Protein AF-A0AAD9TUL8-F1 (afdb_monomer_lite)

Organism: NCBI:txid168575

Radius of gyration: 17.14 Å; chains: 1; bounding box: 42×27×41 Å

Structure (mmCIF, N/CA/C/O backbone):
data_AF-A0AAD9TUL8-F1
#
_entry.id   AF-A0AAD9TUL8-F1
#
loop_
_atom_site.group_PDB
_atom_site.id
_atom_site.type_symbol
_atom_site.label_atom_id
_atom_site.label_alt_id
_atom_site.label_comp_id
_atom_site.label_asym_id
_atom_site.label_entity_id
_atom_site.label_seq_id
_atom_site.pdbx_PDB_ins_code
_atom_site.Cartn_x
_atom_site.Cartn_y
_atom_site.Cartn_z
_atom_site.occupancy
_atom_site.B_iso_or_equiv
_atom_site.auth_seq_id
_atom_site.auth_comp_id
_atom_site.auth_asym_id
_atom_site.auth_atom_id
_atom_site.pdbx_PDB_model_num
ATOM 1 N N . MET A 1 1 ? 14.751 -8.873 -13.586 1.00 71.50 1 MET A N 1
ATOM 2 C CA . MET A 1 1 ? 13.446 -8.558 -14.203 1.00 71.50 1 MET A CA 1
ATOM 3 C C . MET A 1 1 ? 13.656 -7.433 -15.180 1.00 71.50 1 MET A C 1
ATOM 5 O O . MET A 1 1 ? 14.508 -6.596 -14.920 1.00 71.50 1 MET A O 1
ATOM 9 N N . ASP A 1 2 ? 12.986 -7.486 -16.324 1.00 73.25 2 ASP A N 1
ATOM 10 C CA . ASP A 1 2 ? 13.266 -6.599 -17.450 1.00 73.25 2 ASP A CA 1
ATOM 11 C C . ASP A 1 2 ? 11.955 -5.934 -17.899 1.00 73.25 2 ASP A C 1
ATOM 13 O O . ASP A 1 2 ? 11.104 -6.625 -18.473 1.00 73.25 2 ASP A O 1
ATOM 17 N N . PRO A 1 3 ? 11.772 -4.624 -17.637 1.00 73.44 3 PRO A N 1
ATOM 18 C CA . PRO A 1 3 ? 10.567 -3.888 -18.023 1.00 73.44 3 PRO A CA 1
ATOM 19 C C . PRO A 1 3 ? 10.317 -3.888 -19.536 1.00 73.44 3 PRO A C 1
ATOM 21 O O . PRO A 1 3 ? 9.195 -3.649 -19.973 1.00 73.44 3 PRO A O 1
ATOM 24 N N . SER A 1 4 ? 11.345 -4.160 -20.351 1.00 80.00 4 SER A N 1
ATOM 25 C CA . SER A 1 4 ? 11.207 -4.270 -21.807 1.00 80.00 4 SER A CA 1
ATOM 26 C C . SER A 1 4 ? 10.643 -5.620 -22.262 1.00 80.00 4 SER A C 1
ATOM 28 O O . SER A 1 4 ? 10.179 -5.739 -23.394 1.00 80.00 4 SER A O 1
ATOM 30 N N . LYS A 1 5 ? 10.658 -6.634 -21.386 1.00 85.75 5 LYS A N 1
ATOM 31 C CA . LYS A 1 5 ? 10.233 -8.008 -21.700 1.00 85.75 5 LYS A CA 1
ATOM 32 C C . LYS A 1 5 ? 8.892 -8.393 -21.090 1.00 85.75 5 LYS A C 1
ATOM 34 O O . LYS A 1 5 ? 8.316 -9.389 -21.517 1.00 85.75 5 LYS A O 1
ATOM 39 N N . ASN A 1 6 ? 8.402 -7.644 -20.104 1.00 88.25 6 ASN A N 1
ATOM 40 C CA . ASN A 1 6 ? 7.104 -7.887 -19.484 1.00 88.25 6 ASN A CA 1
ATOM 41 C C . ASN A 1 6 ? 6.188 -6.672 -19.678 1.00 88.25 6 ASN A C 1
ATOM 43 O O . ASN A 1 6 ? 6.444 -5.604 -19.126 1.00 88.25 6 ASN A O 1
ATOM 47 N N . VAL A 1 7 ? 5.127 -6.855 -20.468 1.00 92.25 7 VAL A N 1
ATOM 48 C CA . VAL A 1 7 ? 4.167 -5.794 -20.815 1.00 92.25 7 VAL A CA 1
ATOM 49 C C . VAL A 1 7 ? 3.385 -5.275 -19.609 1.00 92.25 7 VAL A C 1
ATOM 51 O O . VAL A 1 7 ? 3.012 -4.106 -19.605 1.00 92.25 7 VAL A O 1
ATOM 54 N N . ASP A 1 8 ? 3.216 -6.101 -18.575 1.00 91.50 8 ASP A N 1
ATOM 55 C CA . ASP A 1 8 ? 2.475 -5.757 -17.358 1.00 91.50 8 ASP A CA 1
ATOM 56 C C . ASP A 1 8 ? 3.349 -5.011 -16.331 1.00 91.50 8 ASP A C 1
ATOM 58 O O . ASP A 1 8 ? 2.830 -4.432 -15.378 1.00 91.50 8 ASP A O 1
ATOM 62 N N . ARG A 1 9 ? 4.677 -4.983 -16.533 1.00 91.81 9 ARG A N 1
ATOM 63 C CA . ARG A 1 9 ? 5.656 -4.208 -15.746 1.00 91.81 9 ARG A CA 1
ATOM 64 C C . ARG A 1 9 ? 5.458 -4.343 -14.227 1.00 91.81 9 ARG A C 1
ATOM 66 O O . ARG A 1 9 ? 5.437 -5.458 -13.708 1.00 91.81 9 ARG A O 1
ATOM 73 N N . GLU A 1 10 ? 5.320 -3.229 -13.506 1.00 93.31 10 GLU A N 1
ATOM 74 C CA . GLU A 1 10 ? 5.134 -3.184 -12.054 1.00 93.31 10 GLU A CA 1
ATOM 75 C C . GLU A 1 10 ? 3.877 -3.948 -11.604 1.00 93.31 10 GLU A C 1
ATOM 77 O O . GLU A 1 10 ? 3.855 -4.463 -10.490 1.00 93.31 10 GLU A O 1
ATOM 82 N N . PHE A 1 11 ? 2.861 -4.121 -12.457 1.00 92.62 11 PHE A N 1
ATOM 83 C CA . PHE A 1 11 ? 1.695 -4.950 -12.129 1.00 92.62 11 PHE A CA 1
ATOM 84 C C . PHE A 1 11 ? 1.985 -6.458 -12.179 1.00 92.62 11 PHE A C 1
ATOM 86 O O . PHE A 1 11 ? 1.248 -7.231 -11.572 1.00 92.62 11 PHE A O 1
ATOM 93 N N . ALA A 1 12 ? 3.066 -6.892 -12.838 1.00 93.19 12 ALA A N 1
ATOM 94 C CA . ALA A 1 12 ? 3.509 -8.287 -12.795 1.00 93.19 12 ALA A CA 1
ATOM 95 C C . ALA A 1 12 ? 4.442 -8.594 -11.618 1.00 93.19 12 ALA A C 1
ATOM 97 O O . ALA A 1 12 ? 4.431 -9.718 -11.118 1.00 93.19 12 ALA A O 1
ATOM 98 N N . TYR A 1 13 ? 5.286 -7.641 -11.203 1.00 92.31 13 TYR A N 1
ATOM 99 C CA . TYR A 1 13 ? 6.370 -7.919 -10.250 1.00 92.31 13 TYR A CA 1
ATOM 100 C C . TYR A 1 13 ? 6.553 -6.907 -9.110 1.00 92.31 13 TYR A C 1
ATOM 102 O O . TYR A 1 13 ? 7.493 -7.042 -8.323 1.00 92.31 13 TYR A O 1
ATOM 110 N N . GLY A 1 14 ? 5.696 -5.893 -9.002 1.00 93.75 14 GLY A N 1
ATOM 111 C CA . GLY A 1 14 ? 5.788 -4.856 -7.975 1.00 93.75 14 GLY A CA 1
ATOM 112 C C . GLY A 1 14 ? 7.142 -4.144 -7.990 1.00 93.75 14 GLY A C 1
ATOM 113 O O . GLY A 1 14 ? 7.616 -3.702 -9.034 1.00 93.75 14 GLY A O 1
ATOM 114 N N . SER A 1 15 ? 7.792 -4.073 -6.826 1.00 93.12 15 SER A N 1
ATOM 115 C CA . SER A 1 15 ? 9.108 -3.438 -6.650 1.00 93.12 15 SER A CA 1
ATOM 116 C C . SER A 1 15 ? 10.278 -4.228 -7.256 1.00 93.12 15 SER A C 1
ATOM 118 O O . SER A 1 15 ? 11.401 -3.728 -7.284 1.00 93.12 15 SER A O 1
ATOM 120 N N . GLY A 1 16 ? 10.047 -5.454 -7.738 1.00 93.31 16 GLY A N 1
ATOM 121 C CA . GLY A 1 16 ? 11.073 -6.286 -8.358 1.00 93.31 16 GLY A CA 1
ATOM 122 C C . GLY A 1 16 ? 11.502 -7.482 -7.506 1.00 93.31 16 GLY A C 1
ATOM 123 O O . GLY A 1 16 ? 10.726 -8.043 -6.737 1.00 93.31 16 GLY A O 1
ATOM 124 N N . HIS A 1 17 ? 12.722 -7.974 -7.748 1.00 93.56 17 HIS A N 1
ATOM 125 C CA . HIS A 1 17 ? 13.153 -9.281 -7.245 1.00 93.56 17 HIS A CA 1
ATOM 126 C C . HIS A 1 17 ? 13.739 -9.085 -5.861 1.00 93.56 17 HIS A C 1
ATOM 128 O O . HIS A 1 17 ? 14.543 -8.175 -5.665 1.00 93.56 17 HIS A O 1
ATOM 134 N N . ILE A 1 18 ? 13.353 -9.941 -4.921 1.00 94.25 18 ILE A N 1
ATOM 135 C CA . ILE A 1 18 ? 13.8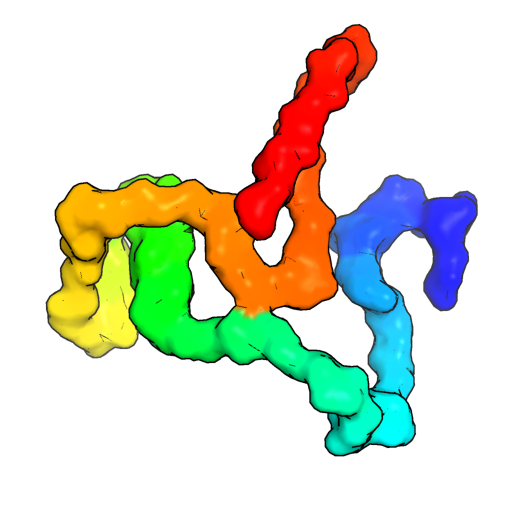18 -9.838 -3.545 1.00 94.25 18 ILE A CA 1
ATOM 136 C C . ILE A 1 18 ? 15.351 -9.891 -3.475 1.00 94.25 18 ILE A C 1
ATOM 138 O O . ILE A 1 18 ? 15.988 -10.742 -4.099 1.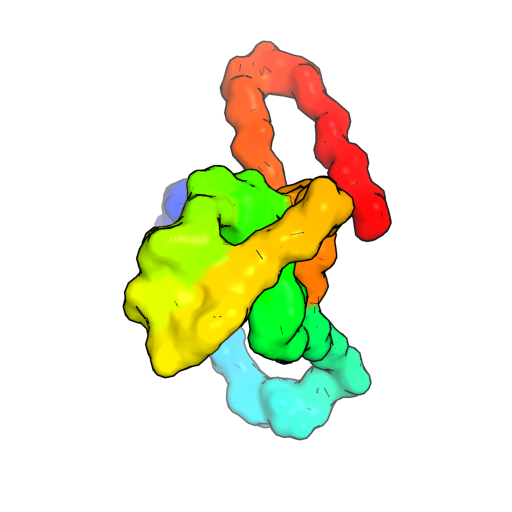00 94.25 18 ILE A O 1
ATOM 142 N N . ASN A 1 19 ? 15.935 -8.991 -2.683 1.00 96.69 19 ASN A N 1
ATOM 143 C CA . ASN A 1 19 ? 17.330 -9.057 -2.265 1.00 96.69 19 ASN A CA 1
ATOM 144 C C . ASN A 1 19 ? 17.381 -9.289 -0.746 1.00 96.69 19 ASN A C 1
ATOM 146 O O . ASN A 1 19 ? 17.262 -8.331 0.019 1.00 96.69 19 ASN A O 1
ATOM 150 N N . PRO A 1 20 ? 17.530 -10.547 -0.291 1.00 97.12 20 PRO A N 1
ATOM 151 C CA . PRO A 1 20 ? 17.464 -10.867 1.132 1.00 97.12 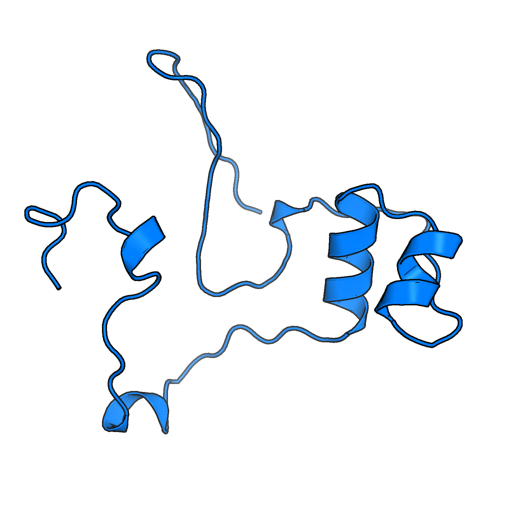20 PRO A CA 1
ATOM 152 C C . PRO A 1 20 ? 18.583 -10.238 1.964 1.00 97.12 20 PRO A C 1
ATOM 154 O O . PRO A 1 20 ? 18.358 -9.942 3.130 1.00 97.12 20 PRO A O 1
ATOM 157 N N . LEU A 1 21 ? 19.774 -10.039 1.386 1.00 97.94 21 LEU A N 1
ATOM 158 C CA . LEU A 1 21 ? 20.920 -9.491 2.118 1.00 97.94 21 LEU A CA 1
ATOM 159 C C . LEU A 1 21 ? 20.707 -8.013 2.459 1.00 97.94 21 LEU A C 1
ATOM 161 O O . LEU A 1 21 ? 20.934 -7.608 3.594 1.00 97.94 21 LEU A O 1
ATOM 165 N N . GLU A 1 22 ? 20.201 -7.234 1.504 1.00 96.75 22 GLU A N 1
ATOM 166 C CA . GLU A 1 22 ? 19.897 -5.811 1.708 1.00 96.75 22 GLU A CA 1
ATOM 167 C C . GLU A 1 22 ? 18.634 -5.605 2.561 1.00 96.75 22 GLU A C 1
ATOM 169 O O . GLU A 1 22 ? 18.551 -4.658 3.340 1.00 96.75 22 GLU A O 1
ATOM 174 N N . ALA A 1 23 ? 17.659 -6.520 2.486 1.00 96.69 23 ALA A N 1
ATOM 175 C CA . ALA A 1 23 ? 16.415 -6.429 3.255 1.00 96.69 23 ALA A CA 1
ATOM 176 C C . ALA A 1 23 ? 16.613 -6.500 4.783 1.00 96.69 23 ALA A C 1
ATOM 178 O O . ALA A 1 23 ? 15.719 -6.104 5.528 1.00 96.69 23 ALA A O 1
ATOM 179 N N . ILE A 1 24 ? 17.766 -6.989 5.259 1.00 97.62 24 ILE A N 1
ATOM 180 C CA . ILE A 1 24 ? 18.101 -7.045 6.692 1.00 97.62 24 ILE A CA 1
ATOM 181 C C . ILE A 1 24 ? 18.257 -5.636 7.278 1.00 97.62 24 ILE A C 1
ATOM 183 O O . ILE A 1 24 ? 17.872 -5.404 8.423 1.00 97.62 24 ILE A O 1
ATOM 187 N N . ASN A 1 25 ? 18.827 -4.701 6.514 1.00 97.00 25 ASN A N 1
ATOM 188 C CA . ASN A 1 25 ? 19.038 -3.327 6.954 1.00 97.00 25 ASN A CA 1
ATOM 189 C C . ASN A 1 25 ? 18.715 -2.340 5.819 1.00 97.00 25 ASN A C 1
ATOM 191 O O . ASN A 1 25 ? 19.627 -1.811 5.185 1.00 97.00 25 ASN A O 1
ATOM 195 N N . PRO A 1 26 ? 17.421 -2.060 5.576 1.00 95.94 26 PRO A N 1
ATOM 196 C CA . PRO A 1 26 ? 16.982 -1.212 4.468 1.00 95.94 26 PRO A CA 1
ATOM 197 C C . PRO A 1 26 ? 17.226 0.290 4.708 1.00 95.94 26 PRO A C 1
ATOM 199 O O . PRO A 1 26 ? 16.844 1.108 3.874 1.00 95.94 26 PRO A O 1
ATOM 202 N N . ALA A 1 27 ? 17.823 0.660 5.850 1.00 97.56 27 ALA A N 1
ATOM 203 C CA . ALA A 1 27 ? 17.946 2.011 6.407 1.00 97.56 27 ALA A CA 1
ATOM 204 C C . ALA A 1 27 ? 16.610 2.701 6.748 1.00 97.56 27 ALA A C 1
ATOM 206 O O . ALA A 1 27 ? 16.441 3.155 7.878 1.00 97.56 27 ALA A O 1
ATOM 207 N N . LEU A 1 28 ? 15.660 2.767 5.810 1.00 97.69 28 LEU A N 1
ATOM 208 C CA . LEU A 1 28 ? 14.337 3.370 5.991 1.00 97.69 28 LEU A CA 1
ATOM 209 C C . LEU A 1 28 ? 13.225 2.367 5.681 1.00 97.69 28 LEU A C 1
ATOM 211 O O . LEU A 1 28 ? 13.359 1.509 4.810 1.00 97.69 28 LEU A O 1
ATOM 215 N N . VAL A 1 29 ? 12.103 2.507 6.388 1.00 96.75 29 VAL A N 1
ATOM 216 C CA . VAL A 1 29 ? 10.908 1.676 6.215 1.00 96.75 29 VAL A CA 1
ATOM 217 C C . VAL A 1 29 ? 9.657 2.547 6.155 1.00 96.75 29 VAL A C 1
ATOM 219 O O . VAL A 1 29 ? 9.554 3.559 6.846 1.00 96.75 29 VAL A O 1
ATOM 222 N N . TYR A 1 30 ? 8.700 2.132 5.330 1.00 95.69 30 TYR A N 1
ATOM 223 C CA . TYR A 1 30 ? 7.373 2.735 5.245 1.00 95.69 30 TYR A CA 1
ATOM 224 C C . TYR A 1 30 ? 6.462 2.037 6.261 1.00 95.69 30 TYR A C 1
ATOM 226 O O . TYR A 1 30 ? 5.881 0.989 5.978 1.00 95.69 30 TYR A O 1
ATOM 234 N N . GLU A 1 31 ? 6.415 2.561 7.486 1.00 95.81 31 GLU A N 1
ATOM 235 C CA . GLU A 1 31 ? 5.591 1.994 8.556 1.00 95.81 31 GLU A CA 1
ATOM 236 C C . GLU A 1 31 ? 4.105 2.318 8.349 1.00 95.81 31 GLU A C 1
ATOM 238 O O . GLU A 1 31 ? 3.740 3.438 7.992 1.00 95.81 31 GLU A O 1
ATOM 243 N N . THR A 1 32 ? 3.246 1.328 8.595 1.00 94.81 32 THR A N 1
ATOM 244 C CA . THR A 1 32 ? 1.785 1.474 8.602 1.00 94.81 32 THR A CA 1
ATOM 245 C C . THR A 1 32 ? 1.211 0.701 9.778 1.00 94.81 32 THR A C 1
ATOM 247 O O . THR A 1 32 ? 1.638 -0.416 10.075 1.00 94.81 32 THR A O 1
ATOM 250 N N . LEU A 1 33 ? 0.219 1.281 10.446 1.00 94.56 33 LEU A N 1
ATOM 251 C CA . LEU A 1 33 ? -0.461 0.676 11.581 1.00 94.56 33 LEU A CA 1
ATOM 252 C C . LEU A 1 33 ? -1.912 0.351 11.221 1.00 94.56 33 LEU A C 1
ATOM 254 O O . LEU A 1 33 ? -2.483 0.845 10.249 1.00 94.56 33 LEU A O 1
ATOM 258 N N . LYS A 1 34 ? -2.558 -0.481 12.044 1.00 93.50 34 LYS A N 1
ATOM 259 C CA . LYS A 1 34 ? -3.974 -0.846 11.867 1.00 93.50 34 LYS A CA 1
ATOM 260 C C . LYS A 1 34 ? -4.906 0.364 11.633 1.00 93.50 34 LYS A C 1
ATOM 262 O O . LYS A 1 34 ? -5.764 0.254 10.756 1.00 93.50 34 LYS A O 1
ATOM 267 N N . PRO A 1 35 ? -4.780 1.499 12.355 1.00 92.12 35 PRO A N 1
ATOM 268 C CA . PRO A 1 35 ? -5.610 2.676 12.101 1.00 92.12 35 PRO A CA 1
ATOM 269 C C . PRO A 1 35 ? -5.470 3.238 10.683 1.00 92.12 35 PRO A C 1
ATOM 271 O O . PRO A 1 35 ? -6.465 3.698 10.130 1.00 92.12 35 PRO A O 1
ATOM 274 N N . ASP A 1 36 ? -4.288 3.147 10.071 1.00 92.62 36 ASP A N 1
ATOM 275 C CA . ASP A 1 36 ? -4.048 3.636 8.708 1.00 92.62 36 ASP A CA 1
ATOM 276 C C . ASP A 1 36 ? -4.791 2.776 7.680 1.00 92.62 36 ASP A C 1
ATOM 278 O O . ASP A 1 36 ? -5.430 3.297 6.767 1.00 92.62 36 ASP A O 1
ATOM 282 N N . TYR A 1 37 ? -4.829 1.456 7.889 1.00 93.44 37 TYR A N 1
ATOM 283 C CA . TYR A 1 37 ? -5.652 0.556 7.075 1.00 93.44 37 TYR A CA 1
ATOM 284 C C . TYR A 1 37 ? -7.152 0.778 7.282 1.00 93.44 37 TYR A C 1
ATOM 286 O O . TYR A 1 37 ? -7.916 0.699 6.321 1.00 93.44 37 TYR A O 1
ATOM 294 N N . ILE A 1 38 ? -7.592 1.078 8.510 1.00 94.25 38 ILE A N 1
ATOM 295 C CA . ILE A 1 38 ? -8.992 1.445 8.771 1.00 94.25 38 ILE A CA 1
ATOM 296 C C . ILE A 1 38 ? -9.350 2.705 7.984 1.00 94.25 38 ILE A C 1
ATOM 298 O O . ILE A 1 38 ? -10.350 2.700 7.269 1.00 94.25 38 ILE A O 1
ATOM 302 N N . LYS A 1 39 ? -8.518 3.753 8.062 1.00 93.12 39 LYS A N 1
ATOM 303 C CA . LYS A 1 39 ? -8.698 4.982 7.281 1.00 93.12 39 LYS A CA 1
ATOM 304 C C . LYS A 1 39 ? -8.768 4.674 5.787 1.00 93.12 39 LYS A C 1
ATOM 306 O O . LYS A 1 39 ? -9.758 5.037 5.164 1.00 93.12 39 LYS A O 1
ATOM 311 N N . MET A 1 40 ? -7.804 3.926 5.245 1.00 93.31 40 MET A N 1
ATOM 312 C CA . MET A 1 40 ? -7.783 3.520 3.835 1.00 93.31 40 MET A CA 1
ATOM 313 C C . MET A 1 40 ? -9.079 2.803 3.421 1.00 93.31 40 MET A C 1
ATOM 315 O O . MET A 1 40 ? -9.685 3.156 2.412 1.00 93.31 40 MET A O 1
ATOM 319 N N . LEU A 1 41 ? -9.545 1.816 4.192 1.00 94.12 41 LEU A N 1
ATOM 320 C CA . LEU A 1 41 ? -10.785 1.093 3.884 1.00 94.12 41 LEU A CA 1
ATOM 321 C C . LEU A 1 41 ? -12.007 2.021 3.912 1.00 94.12 41 LEU A C 1
ATOM 323 O O . LEU A 1 41 ? -12.867 1.947 3.033 1.00 94.12 41 LEU A O 1
ATOM 327 N N . CYS A 1 42 ? -12.078 2.929 4.884 1.00 94.31 42 CYS A N 1
ATOM 328 C CA . CYS A 1 42 ? -13.135 3.933 4.953 1.00 94.31 42 CYS A CA 1
ATOM 329 C C . CYS A 1 42 ? -13.103 4.880 3.744 1.00 94.31 42 CYS A C 1
ATOM 331 O O . CYS A 1 42 ? -14.149 5.149 3.153 1.00 94.31 42 CYS A O 1
ATOM 333 N N . SER A 1 43 ? -11.915 5.302 3.303 1.00 92.88 43 SER A N 1
ATOM 334 C CA . SER A 1 43 ? -11.720 6.087 2.078 1.00 92.88 43 SER A CA 1
ATOM 335 C C . SER A 1 43 ? -12.096 5.317 0.807 1.00 92.88 43 SER A C 1
ATOM 337 O O . SER A 1 43 ? -12.513 5.928 -0.174 1.00 92.88 43 SER A O 1
ATOM 339 N N . ALA A 1 44 ? -12.026 3.980 0.826 1.00 92.19 44 ALA A N 1
ATOM 340 C CA . ALA A 1 44 ? -12.517 3.108 -0.248 1.00 92.19 44 ALA A CA 1
ATOM 341 C C . ALA A 1 44 ? -14.048 2.940 -0.244 1.00 92.19 44 ALA A C 1
ATOM 343 O O . ALA A 1 44 ? -14.598 2.266 -1.114 1.00 92.19 44 ALA A O 1
ATOM 344 N N . GLY A 1 45 ? -14.750 3.537 0.725 1.00 93.25 45 GLY A N 1
ATOM 345 C CA . GLY A 1 45 ? -16.206 3.490 0.837 1.00 93.25 45 GLY A CA 1
ATOM 346 C C . GLY A 1 45 ? -16.744 2.380 1.741 1.00 93.25 45 GLY A C 1
ATOM 347 O O . GLY A 1 45 ? -17.956 2.140 1.742 1.00 93.25 45 GLY A O 1
ATOM 348 N N . TYR A 1 46 ? -15.891 1.710 2.526 1.00 94.69 46 TYR A N 1
ATOM 349 C CA . TYR A 1 46 ? -16.360 0.752 3.526 1.00 94.69 46 TYR A CA 1
ATOM 350 C C . TYR A 1 46 ? -17.140 1.479 4.620 1.00 94.69 46 TYR A C 1
ATOM 352 O O . TYR A 1 46 ? -16.712 2.500 5.150 1.00 94.69 46 TYR A O 1
ATOM 360 N N . ARG A 1 47 ? -18.292 0.919 4.991 1.00 94.62 47 ARG A N 1
ATOM 361 C CA . ARG A 1 47 ? -19.083 1.382 6.141 1.00 94.62 47 ARG A CA 1
ATOM 362 C C . ARG A 1 47 ? -18.774 0.536 7.367 1.00 94.62 47 ARG A C 1
ATOM 364 O O . ARG A 1 47 ? -18.377 -0.615 7.216 1.00 94.62 47 ARG A O 1
ATOM 371 N N . ASP A 1 48 ? -19.087 1.037 8.563 1.00 95.56 48 ASP A N 1
ATOM 372 C CA . ASP A 1 48 ? -18.831 0.347 9.840 1.00 95.56 48 ASP A CA 1
ATOM 373 C C . ASP A 1 48 ? -19.221 -1.138 9.830 1.00 95.56 48 ASP A C 1
ATOM 375 O O . ASP A 1 48 ? -18.460 -1.986 10.281 1.00 95.56 48 ASP A O 1
ATOM 379 N N . LYS A 1 49 ? -20.379 -1.493 9.258 1.00 96.31 49 LYS A N 1
ATOM 380 C CA . LYS A 1 49 ? -20.800 -2.901 9.160 1.00 96.31 49 LYS A CA 1
ATOM 381 C C . LYS A 1 49 ? -19.825 -3.760 8.347 1.00 96.31 49 LYS A C 1
ATOM 383 O O . LYS A 1 49 ? -19.529 -4.870 8.761 1.00 96.31 49 LYS A O 1
ATOM 388 N N . GLN A 1 50 ? -19.342 -3.264 7.209 1.00 97.12 50 GLN A N 1
ATOM 389 C CA . GLN A 1 50 ? -18.384 -3.975 6.356 1.00 97.12 50 GLN A CA 1
ATOM 390 C C . GLN A 1 50 ? -16.984 -3.953 6.965 1.00 97.12 50 GLN A C 1
ATOM 392 O O . GLN A 1 50 ? -16.294 -4.964 6.939 1.00 97.12 50 GLN A O 1
ATOM 397 N N . LEU A 1 51 ? -16.589 -2.819 7.547 1.00 96.81 51 LEU A N 1
ATOM 398 C CA . LEU A 1 51 ? -15.306 -2.665 8.218 1.00 96.81 51 LEU A CA 1
ATOM 399 C C . LEU A 1 51 ? -15.147 -3.710 9.324 1.00 96.81 51 LEU A C 1
ATOM 401 O O . LEU A 1 51 ? -14.155 -4.422 9.337 1.00 96.81 51 LEU A O 1
ATOM 405 N N . ARG A 1 52 ? -16.157 -3.874 10.184 1.00 97.06 52 ARG A N 1
ATOM 406 C CA . ARG A 1 52 ? -16.124 -4.833 11.300 1.00 97.06 52 ARG A CA 1
ATOM 407 C C . ARG A 1 52 ? -16.047 -6.292 10.848 1.00 97.06 52 ARG A C 1
ATOM 409 O O . ARG A 1 52 ? -15.462 -7.110 11.550 1.00 97.06 52 ARG A O 1
ATOM 416 N N . LEU A 1 53 ? -16.585 -6.619 9.668 1.00 97.25 53 LEU A N 1
ATOM 417 C CA . LEU A 1 53 ? -16.407 -7.948 9.065 1.00 97.25 53 LEU A CA 1
ATOM 418 C C . LEU A 1 53 ? -14.948 -8.202 8.665 1.00 97.25 53 LEU A C 1
ATOM 420 O O . LEU A 1 53 ? -14.495 -9.338 8.736 1.00 97.25 53 LEU A O 1
ATOM 424 N N . VAL A 1 54 ? -14.220 -7.157 8.260 1.00 96.12 54 VAL A N 1
ATOM 425 C CA . VAL A 1 54 ? -12.803 -7.244 7.879 1.00 96.12 54 VAL A CA 1
ATOM 426 C C . VAL A 1 54 ? -11.891 -7.175 9.104 1.00 96.12 54 VAL A C 1
ATOM 428 O O . VAL A 1 54 ? -10.954 -7.958 9.218 1.00 96.12 54 VAL A O 1
ATOM 431 N N . THR A 1 55 ? -12.144 -6.247 10.031 1.00 95.31 55 THR A N 1
ATOM 432 C CA . THR A 1 55 ? -11.273 -6.009 11.191 1.00 95.31 55 THR A CA 1
ATOM 433 C C . THR A 1 55 ? -11.477 -7.014 12.320 1.00 95.31 55 THR A C 1
ATOM 435 O O . THR A 1 55 ? -10.601 -7.125 13.180 1.00 95.31 55 THR A O 1
ATOM 438 N N . GLY A 1 56 ? -12.618 -7.714 12.344 1.00 96.31 56 GLY A N 1
ATOM 439 C CA . GLY A 1 56 ? -12.972 -8.689 13.380 1.00 96.31 56 GLY A CA 1
ATOM 440 C C . GLY A 1 56 ? -13.243 -8.077 14.759 1.00 96.31 56 GLY A C 1
ATOM 441 O O . GLY A 1 56 ? -13.326 -8.801 15.748 1.00 96.31 56 GLY A O 1
ATOM 442 N N . ASP A 1 57 ? -13.364 -6.753 14.845 1.00 95.69 57 ASP A N 1
ATOM 443 C CA . ASP A 1 57 ? -13.576 -6.008 16.085 1.00 95.69 57 ASP A CA 1
ATOM 444 C C . ASP A 1 57 ? -14.609 -4.886 15.899 1.00 95.69 57 ASP A C 1
ATOM 446 O O . ASP A 1 57 ? -15.280 -4.803 14.874 1.00 95.69 57 ASP A O 1
ATOM 450 N N . ASN A 1 58 ? -14.753 -4.009 16.895 1.00 95.81 58 ASN A N 1
ATOM 451 C CA . ASN A 1 58 ? -15.715 -2.905 16.876 1.00 95.81 58 ASN A CA 1
ATOM 452 C C . ASN A 1 58 ? -15.180 -1.623 16.211 1.00 95.81 58 ASN A C 1
ATOM 454 O O . ASN A 1 58 ? -15.658 -0.535 16.533 1.00 95.81 58 ASN A O 1
ATOM 458 N N . SER A 1 59 ? -14.213 -1.728 15.292 1.00 95.81 59 SER A N 1
ATOM 459 C CA . SER A 1 59 ? -13.696 -0.574 14.547 1.00 95.81 59 SER A CA 1
ATOM 460 C C . SER A 1 59 ? -14.814 0.199 13.834 1.00 95.81 59 SER A C 1
ATOM 462 O O . SER A 1 59 ? -15.828 -0.363 13.400 1.00 95.81 59 SER A O 1
ATOM 464 N N . THR A 1 60 ? -14.625 1.510 13.717 1.00 95.75 60 THR A N 1
ATOM 465 C CA . THR A 1 60 ? -15.541 2.438 13.040 1.00 95.75 60 THR A CA 1
ATOM 466 C C . THR A 1 60 ? -14.761 3.413 12.187 1.00 95.75 60 THR A C 1
ATOM 468 O O . THR A 1 60 ? -13.620 3.745 12.516 1.00 95.75 60 THR A O 1
ATOM 471 N N . CYS A 1 61 ? -15.391 3.916 11.132 1.00 94.25 61 CYS A N 1
ATOM 472 C CA . CYS A 1 61 ? -14.770 4.944 10.314 1.00 94.25 61 CYS A CA 1
ATOM 473 C C . CYS A 1 61 ? -14.667 6.282 11.064 1.00 94.25 61 CYS A C 1
ATOM 475 O O . CYS A 1 61 ? -15.626 6.690 11.730 1.00 94.25 61 CYS A O 1
ATOM 477 N N . PRO A 1 62 ? -13.524 6.986 10.971 1.00 91.06 62 PRO A N 1
ATOM 478 C CA . PRO A 1 62 ? -13.409 8.344 11.487 1.00 91.06 62 PRO A CA 1
ATOM 479 C C . PRO A 1 62 ? -14.316 9.303 10.701 1.00 91.06 62 PRO A C 1
ATOM 481 O O . PRO A 1 62 ? -14.713 9.028 9.569 1.00 91.06 62 PRO A O 1
ATOM 484 N N . LYS A 1 63 ? -14.649 10.448 11.312 1.00 84.06 63 LYS A N 1
ATOM 485 C CA . LYS A 1 63 ? -15.455 11.494 10.655 1.00 84.06 63 LYS A CA 1
ATOM 486 C C . LYS A 1 63 ? -14.699 12.170 9.514 1.00 84.06 63 LYS A C 1
ATOM 488 O O . LYS A 1 63 ? -15.299 12.493 8.495 1.00 84.06 63 LYS A O 1
ATOM 493 N N . GLU A 1 64 ? -13.405 12.397 9.713 1.00 82.19 64 GLU A N 1
ATOM 494 C CA . GLU A 1 64 ? -12.509 12.919 8.688 1.00 82.19 64 GLU A CA 1
ATOM 495 C C . GLU A 1 64 ? -11.874 11.743 7.955 1.00 82.19 64 GLU A C 1
ATOM 497 O O . GLU A 1 64 ? -11.221 10.892 8.561 1.00 82.19 64 GLU A O 1
ATOM 502 N N . ILE A 1 65 ? -12.131 11.679 6.652 1.00 78.00 65 ILE A N 1
ATOM 503 C CA . ILE A 1 65 ? -11.657 10.620 5.771 1.00 78.00 65 ILE A CA 1
ATOM 504 C C . ILE A 1 65 ? -10.514 11.205 4.941 1.00 78.00 65 ILE A C 1
ATOM 506 O O . ILE A 1 65 ? -10.707 12.170 4.201 1.00 78.00 65 ILE A O 1
ATOM 510 N N . GLU A 1 66 ? -9.320 10.637 5.095 1.00 77.62 66 GLU A N 1
ATOM 511 C CA . GLU A 1 66 ? -8.131 10.999 4.315 1.00 77.62 66 GLU A CA 1
ATOM 512 C C . GLU A 1 66 ? -8.213 10.427 2.890 1.00 77.62 66 GLU A C 1
ATOM 514 O O . GLU A 1 66 ? -9.075 9.598 2.581 1.00 77.62 66 GLU A O 1
ATOM 519 N N . SER A 1 67 ? -7.345 10.872 1.980 1.00 82.50 67 SER A N 1
ATOM 520 C CA . SER A 1 67 ? -7.331 10.318 0.624 1.00 82.50 67 SER A CA 1
ATOM 521 C C . SER A 1 67 ? -6.840 8.872 0.662 1.00 82.50 67 SER A C 1
ATOM 523 O O . SER A 1 67 ? -5.914 8.540 1.394 1.00 82.50 67 SER A O 1
ATOM 525 N N . LEU A 1 68 ? -7.388 8.011 -0.202 1.00 82.38 68 LEU A N 1
ATOM 526 C CA . LEU A 1 68 ? -6.857 6.656 -0.420 1.00 82.38 68 LEU A CA 1
ATOM 527 C C . LEU A 1 68 ? -5.360 6.641 -0.754 1.00 82.38 68 LEU A C 1
ATOM 529 O O . LEU A 1 68 ? -4.675 5.654 -0.507 1.00 82.38 68 LEU A O 1
ATOM 533 N N . LYS A 1 69 ? -4.874 7.736 -1.343 1.00 82.50 69 LYS A N 1
ATOM 534 C CA . LYS A 1 69 ? -3.484 7.914 -1.767 1.00 82.50 69 LYS A CA 1
ATOM 535 C C . LYS A 1 69 ? -2.532 8.224 -0.607 1.00 82.50 69 LYS A C 1
ATOM 537 O O . LYS A 1 69 ? -1.331 8.203 -0.830 1.00 82.50 69 LYS A O 1
ATOM 542 N N . ASP A 1 70 ? -3.058 8.502 0.587 1.00 85.44 70 ASP A N 1
ATOM 543 C CA . ASP A 1 70 ? -2.271 8.954 1.741 1.00 85.44 70 ASP A CA 1
ATOM 544 C C . ASP A 1 70 ? -1.753 7.775 2.596 1.00 85.44 70 ASP A C 1
ATOM 546 O O . ASP A 1 70 ? -1.062 7.986 3.591 1.00 85.44 70 ASP A O 1
ATOM 550 N N . LEU A 1 71 ? -2.054 6.519 2.227 1.00 91.19 71 LEU A N 1
ATOM 551 C CA . LEU A 1 71 ? -1.454 5.361 2.893 1.00 91.19 71 LEU A CA 1
ATOM 552 C C . LEU A 1 71 ? 0.062 5.362 2.657 1.00 91.19 71 LEU A C 1
ATOM 554 O O . LEU A 1 71 ? 0.509 5.395 1.511 1.00 91.19 71 LEU A O 1
ATOM 558 N N . ASN A 1 72 ? 0.838 5.241 3.737 1.00 93.25 72 ASN A N 1
ATOM 559 C CA . ASN A 1 72 ? 2.300 5.178 3.713 1.00 93.25 72 ASN A CA 1
ATOM 560 C C . ASN A 1 72 ? 2.812 3.848 3.117 1.00 93.25 72 ASN A C 1
ATOM 562 O O . ASN A 1 72 ? 3.349 2.994 3.816 1.00 93.25 72 ASN A O 1
ATOM 566 N N . TYR A 1 73 ? 2.579 3.634 1.825 1.00 93.25 73 TYR A N 1
ATOM 567 C CA . TYR A 1 73 ? 2.881 2.400 1.106 1.00 93.25 73 TYR A CA 1
ATOM 568 C C . TYR A 1 73 ? 4.158 2.567 0.259 1.00 93.25 73 TYR A C 1
ATOM 570 O O . TYR A 1 73 ? 4.334 3.614 -0.363 1.00 93.25 73 TYR A O 1
ATOM 578 N N . PRO A 1 74 ? 5.047 1.556 0.161 1.00 95.06 74 PRO A N 1
ATOM 579 C CA . PRO A 1 74 ? 6.358 1.676 -0.499 1.00 95.06 74 PRO A CA 1
ATOM 580 C C . PRO A 1 74 ? 6.296 1.690 -2.043 1.00 95.06 74 PRO A C 1
ATOM 582 O O . PRO A 1 74 ? 7.251 1.309 -2.721 1.00 95.06 74 PRO A O 1
ATOM 585 N N . SER A 1 75 ? 5.168 2.103 -2.622 1.00 93.25 75 SER A N 1
ATOM 586 C CA . SER A 1 75 ? 4.974 2.269 -4.062 1.00 93.25 75 SER A CA 1
ATOM 587 C C . SER A 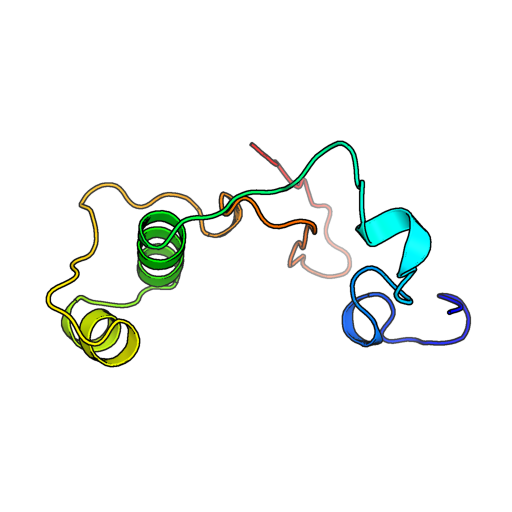1 75 ? 3.881 3.294 -4.341 1.00 93.25 75 SER A C 1
ATOM 589 O O . SER A 1 75 ? 2.951 3.444 -3.551 1.00 93.25 75 SER A O 1
ATOM 591 N N . MET A 1 76 ? 3.931 3.915 -5.514 1.00 91.44 76 MET A N 1
ATOM 592 C CA . MET A 1 76 ? 2.928 4.876 -5.967 1.00 91.44 76 MET A CA 1
ATOM 593 C C . MET A 1 76 ? 2.191 4.330 -7.188 1.00 91.44 76 MET A C 1
ATOM 595 O O . MET A 1 76 ? 2.790 3.679 -8.041 1.00 91.44 76 MET A O 1
ATOM 599 N N . GLN A 1 77 ? 0.898 4.632 -7.290 1.00 90.19 77 GLN A N 1
ATOM 600 C CA . GLN A 1 77 ? 0.091 4.343 -8.473 1.00 90.19 77 GLN A CA 1
ATOM 601 C C . GLN A 1 77 ? -0.831 5.521 -8.787 1.00 90.19 77 GLN A C 1
ATOM 603 O O . GLN A 1 77 ? -1.302 6.220 -7.887 1.00 90.19 77 GLN A O 1
ATOM 608 N N . ALA A 1 78 ? -1.106 5.726 -10.071 1.00 90.19 78 ALA A N 1
ATOM 609 C CA . ALA A 1 78 ? -2.050 6.725 -10.539 1.00 90.19 78 ALA A CA 1
ATOM 610 C C . ALA A 1 78 ? -2.887 6.132 -11.671 1.00 90.19 78 ALA A C 1
ATOM 612 O O . ALA A 1 78 ? -2.349 5.734 -12.702 1.00 90.19 78 ALA A O 1
ATOM 613 N N . ASP A 1 79 ? -4.201 6.094 -11.469 1.00 90.00 79 ASP A N 1
ATOM 614 C CA . ASP A 1 79 ? -5.145 5.829 -12.547 1.00 90.00 79 ASP A CA 1
ATOM 615 C C . ASP A 1 79 ? -5.369 7.127 -13.333 1.00 90.00 79 ASP A C 1
ATOM 617 O O . ASP A 1 79 ? -5.709 8.168 -12.758 1.00 90.00 79 ASP A O 1
ATOM 621 N N . VAL A 1 80 ? -5.108 7.079 -14.637 1.00 92.62 80 VAL A N 1
ATOM 622 C CA . VAL A 1 80 ? -5.132 8.237 -15.534 1.00 92.62 80 VAL A CA 1
ATOM 623 C C . VAL A 1 80 ? -5.859 7.881 -16.821 1.00 92.62 80 VAL A C 1
ATOM 625 O O . VAL A 1 80 ? -5.807 6.756 -17.313 1.00 92.62 80 VAL A O 1
ATOM 628 N N . THR 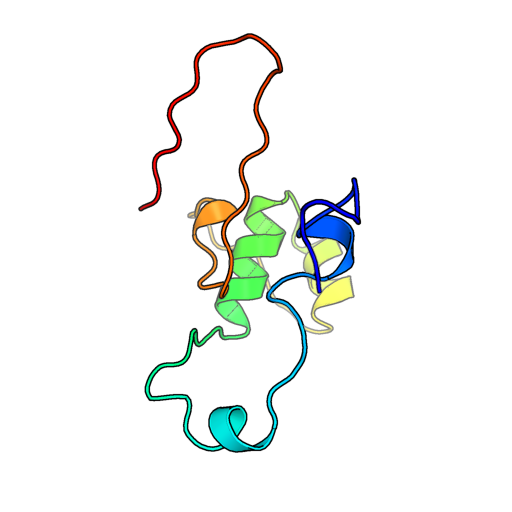A 1 81 ? -6.532 8.864 -17.417 1.00 95.19 81 THR A N 1
ATOM 629 C CA . THR A 1 81 ? -7.163 8.651 -18.720 1.00 95.19 81 THR A CA 1
ATOM 630 C C . THR A 1 81 ? -6.108 8.670 -19.817 1.00 95.19 81 THR A C 1
ATOM 632 O O . THR A 1 81 ? -5.344 9.628 -19.937 1.00 95.19 81 THR A O 1
ATOM 635 N N . ARG A 1 82 ? -6.109 7.630 -20.654 1.00 93.94 82 ARG A N 1
ATOM 636 C CA . ARG A 1 82 ? -5.241 7.553 -21.829 1.00 93.94 82 ARG A CA 1
ATOM 637 C C . ARG A 1 82 ? -5.420 8.789 -22.719 1.00 93.94 82 ARG A C 1
ATOM 639 O O . ARG A 1 82 ? -6.538 9.269 -22.902 1.00 93.94 82 ARG A O 1
ATOM 646 N N . ASP A 1 83 ? -4.309 9.285 -23.256 1.00 93.88 83 ASP A N 1
ATOM 647 C CA . ASP A 1 83 ? -4.251 10.400 -24.211 1.00 93.88 83 ASP A CA 1
ATOM 648 C C . ASP A 1 83 ? -4.805 11.740 -23.682 1.00 93.88 83 ASP A C 1
ATOM 650 O O . ASP A 1 83 ? -5.062 12.662 -24.458 1.00 93.88 83 ASP A O 1
ATOM 654 N N . LYS A 1 84 ? -4.960 11.885 -22.358 1.00 95.69 84 LYS A N 1
ATOM 655 C CA . LYS A 1 84 ? -5.289 13.159 -21.708 1.00 95.69 84 LYS A CA 1
ATOM 656 C C . LYS A 1 84 ? -4.125 13.642 -20.841 1.00 95.69 84 LYS A C 1
ATOM 658 O O . LYS A 1 84 ? -3.543 12.829 -20.122 1.00 95.69 84 LYS A O 1
ATOM 663 N N . PRO A 1 85 ? -3.799 14.948 -20.855 1.00 94.62 85 PRO A N 1
ATOM 664 C CA . PRO A 1 85 ? -2.878 15.522 -19.882 1.00 94.62 85 PRO A CA 1
ATOM 665 C C . PRO A 1 85 ? -3.376 15.273 -18.456 1.00 94.62 85 PRO A C 1
ATOM 667 O O . PRO A 1 85 ? -4.569 15.414 -18.181 1.00 94.62 85 PRO A O 1
ATOM 670 N N . PHE A 1 86 ? -2.463 14.915 -17.558 1.00 92.25 86 PHE A N 1
ATOM 671 C CA . PHE A 1 86 ? -2.761 14.679 -16.151 1.00 92.25 86 PHE A CA 1
ATOM 672 C C . PHE A 1 86 ? -1.655 15.259 -15.267 1.00 92.25 86 PHE A C 1
ATOM 674 O O . PHE A 1 86 ? -0.498 15.346 -15.672 1.00 92.25 86 PHE A O 1
ATOM 681 N N . GLU A 1 87 ? -2.024 15.617 -14.044 1.00 91.50 87 GLU A N 1
ATOM 682 C CA . GLU A 1 87 ? -1.110 16.042 -12.990 1.00 91.50 87 GLU A CA 1
ATOM 683 C C . GLU A 1 87 ? -1.392 15.187 -11.752 1.00 91.50 87 GLU A C 1
ATOM 685 O O . GLU A 1 87 ? -2.539 15.079 -11.306 1.00 91.50 87 GLU A O 1
ATOM 690 N N . VAL A 1 88 ? -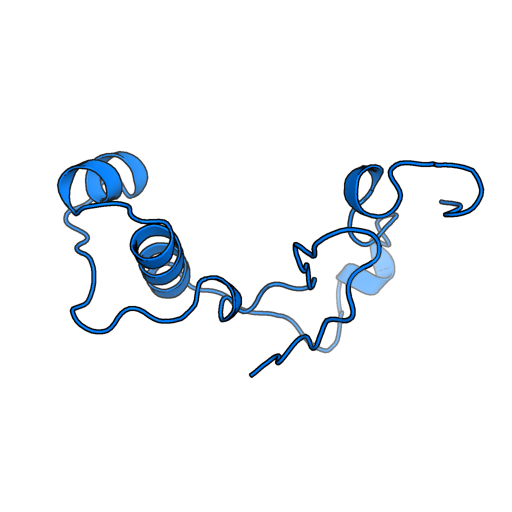0.359 14.527 -11.223 1.00 85.88 88 VAL A N 1
ATOM 691 C CA . VAL A 1 88 ? -0.472 13.691 -10.022 1.00 85.88 88 VAL A CA 1
ATOM 692 C C . VAL A 1 88 ? 0.121 14.454 -8.847 1.00 85.88 88 VAL A C 1
ATOM 694 O O . VAL A 1 88 ? 1.335 14.546 -8.711 1.00 85.88 88 VAL A O 1
ATOM 697 N N . ASN A 1 89 ? -0.749 14.976 -7.986 1.00 81.88 89 ASN A N 1
ATOM 698 C CA . ASN A 1 89 ? -0.345 15.574 -6.719 1.00 81.88 89 ASN A CA 1
ATOM 699 C C . ASN A 1 89 ? -0.208 14.477 -5.659 1.00 81.88 89 ASN A C 1
ATOM 701 O O . ASN A 1 89 ? -1.195 13.818 -5.317 1.00 81.88 89 ASN A O 1
ATOM 705 N N . ILE A 1 90 ? 1.015 14.284 -5.172 1.00 70.81 90 ILE A N 1
ATOM 706 C CA . ILE A 1 90 ? 1.344 13.420 -4.036 1.00 70.81 90 ILE A CA 1
ATOM 707 C C . ILE A 1 90 ? 1.561 14.362 -2.847 1.00 70.81 90 ILE A C 1
ATOM 709 O O . ILE A 1 90 ? 2.266 15.361 -2.999 1.00 70.81 90 ILE A O 1
ATOM 713 N N . LYS A 1 91 ? 0.878 14.107 -1.728 1.00 61.94 91 LYS A N 1
ATOM 714 C CA . LYS A 1 91 ? 1.033 14.897 -0.499 1.00 61.94 91 LYS A CA 1
ATOM 715 C C . LYS A 1 91 ? 2.309 14.532 0.245 1.00 61.94 91 LYS A C 1
ATOM 717 O O . LYS A 1 91 ? 2.702 13.349 0.173 1.00 61.94 91 LYS A O 1
#

Foldseek 3Di:
DDQVPDVCRCVVAPPHDDDPVCVVCVVDDQDDDPVLVLLLVVLVVDAQVRSCVVVVDNDGHDPDRDHNLQRSDPDHDDDDDPPDDDDDDRD

pLDDT: mean 91.35, std 6.9, range [61.94, 97.94]

InterPro domains:
  IPR036852 Peptidase S8/S53 domain superfamily [G3DSA:3.40.50.200] (4-37)
  IPR045051 Subtilisin-like protease [PTHR10795] (9-78)

Sequence (91 aa):
MDPSKNVDREFAYGSGHINPLEAINPALVYETLKPDYIKMLCSAGYRDKQLRLVTGDNSTCPKEIESLKDLNYPSMQADVTRDKPFEVNIK

Secondary structure (DSSP, 8-state):
--TTT-TTTHHHHTT-S--HHHHT--S------HHHHHHHHHHTT--HHHHHHHHSS-----SS---GGGS--SS------TTS-------